Protein AF-X1NNM5-F1 (afdb_monomer_lite)

Organism: NCBI:txid412755

pLDDT: mean 71.93, std 13.9, range [37.25, 92.81]

Secondary structure (DSSP, 8-state):
-EEEEESSTT--EEEEE----SSS----S-EEEEEETTEEEEE-------TT-----------PPPHHHHHHHHHHHHHHHS-SEEEEEEEEEEEEEEETTEEEEEEEEEEEEEE--SSTTPPPEEEEEEEEEEEETTT--EEEEE-

InterPro domains:
  IPR014774 KaiC-like domain [PF06745] (1-44)
  IPR027417 P-loop containing nucleoside triphosphate hydrolase [G3DSA:3.40.50.300] (1-48)

Foldseek 3Di:
DDWDWDDDDPPIWIKDADPDDPPDDDDRDIWTWDQDPVGIDTDDPDDPPDPDDDDDDDPPPQQFDDLVLLVVLLVVVVVVVDDADWPDKDWPDWDWDDPDPWIKIKIKTKIFGFDDPDDDDDDTDTDIDIKIWIATRRPRDTPDIDD

Structure (mmCIF, N/CA/C/O backbone):
data_AF-X1NNM5-F1
#
_entry.id   AF-X1NNM5-F1
#
loop_
_atom_site.group_PDB
_atom_site.id
_atom_site.type_symbol
_atom_site.label_atom_id
_atom_site.label_alt_id
_atom_site.label_comp_id
_atom_site.label_asym_id
_atom_site.label_entity_id
_atom_site.label_seq_id
_atom_site.pdbx_PDB_ins_code
_atom_site.Cartn_x
_atom_site.Cartn_y
_atom_site.Cartn_z
_atom_site.occupancy
_atom_site.B_iso_or_equiv
_atom_site.auth_seq_id
_atom_site.auth_comp_id
_atom_site.auth_asym_id
_atom_site.auth_atom_id
_atom_site.pdbx_PDB_model_num
ATOM 1 N N . ILE A 1 1 ? -0.085 27.879 17.262 1.00 81.94 1 ILE A N 1
ATOM 2 C CA . ILE A 1 1 ? -0.366 26.574 16.623 1.00 81.94 1 ILE A CA 1
ATOM 3 C C . ILE A 1 1 ? 0.162 26.640 15.200 1.00 81.94 1 ILE A C 1
ATOM 5 O O . ILE A 1 1 ? 0.018 27.691 14.584 1.00 81.94 1 ILE A O 1
ATOM 9 N N . VAL A 1 2 ? 0.799 25.578 14.718 1.00 83.69 2 VAL A N 1
ATOM 10 C CA . VAL A 1 2 ? 1.277 25.424 13.339 1.00 83.69 2 VAL A CA 1
ATOM 11 C C . VAL A 1 2 ? 0.616 24.190 12.736 1.00 83.69 2 VAL A C 1
ATOM 13 O O . VAL A 1 2 ? 0.453 23.191 13.432 1.00 83.69 2 VAL A O 1
ATOM 16 N N . LEU A 1 3 ? 0.201 24.288 11.471 1.00 85.38 3 LEU A N 1
ATOM 17 C CA . LEU A 1 3 ? -0.413 23.197 10.718 1.00 85.38 3 LEU A CA 1
ATOM 18 C C . LEU A 1 3 ? 0.524 22.764 9.595 1.00 85.38 3 LEU A C 1
ATOM 20 O O . LEU A 1 3 ? 0.982 23.599 8.815 1.00 85.38 3 LEU A O 1
ATOM 24 N N . TYR A 1 4 ? 0.758 21.464 9.507 1.00 78.31 4 TYR A N 1
ATOM 25 C CA . TYR A 1 4 ? 1.551 20.827 8.471 1.00 78.31 4 TYR A CA 1
ATOM 26 C C . TYR A 1 4 ? 0.635 20.042 7.542 1.00 78.31 4 TYR A C 1
ATOM 28 O O . TYR A 1 4 ? -0.326 19.408 7.986 1.00 78.31 4 TYR A O 1
ATOM 36 N N . TYR A 1 5 ? 0.949 20.097 6.253 1.00 79.56 5 TYR A N 1
ATOM 37 C CA . TYR A 1 5 ? 0.259 19.353 5.213 1.00 79.56 5 TYR A CA 1
ATOM 38 C C . TYR A 1 5 ? 1.293 18.592 4.397 1.00 79.56 5 TYR A C 1
ATOM 40 O O . TYR A 1 5 ? 2.186 19.211 3.821 1.00 79.56 5 TYR A O 1
ATOM 48 N N . GLU A 1 6 ? 1.143 17.279 4.316 1.00 68.25 6 GLU A N 1
ATOM 49 C CA . GLU A 1 6 ? 2.029 16.406 3.550 1.00 68.25 6 GLU A CA 1
ATOM 50 C C . GLU A 1 6 ? 1.195 15.526 2.608 1.00 68.25 6 GLU A C 1
ATOM 52 O O . GLU A 1 6 ? 0.163 14.991 3.013 1.00 68.25 6 GLU A O 1
ATOM 57 N N . GLY A 1 7 ? 1.608 15.417 1.341 1.00 58.91 7 GLY A N 1
ATOM 58 C CA . GLY A 1 7 ? 0.925 14.634 0.302 1.00 58.91 7 GLY A CA 1
ATOM 59 C C . GLY A 1 7 ? 0.117 15.452 -0.718 1.00 58.91 7 GLY A C 1
ATOM 60 O O . GLY A 1 7 ? -0.199 16.627 -0.498 1.00 58.91 7 GLY A O 1
ATOM 61 N N . ASP A 1 8 ? -0.221 14.794 -1.832 1.00 44.84 8 ASP A N 1
ATOM 62 C CA . ASP A 1 8 ? -0.968 15.352 -2.964 1.00 44.84 8 ASP A CA 1
ATOM 63 C C . ASP A 1 8 ? -2.460 14.974 -2.914 1.00 44.84 8 ASP A C 1
ATOM 65 O O . ASP A 1 8 ? -2.838 13.859 -2.556 1.00 44.84 8 ASP A O 1
ATOM 69 N N . GLY A 1 9 ? -3.336 15.905 -3.302 1.00 56.38 9 GLY A N 1
ATOM 70 C CA . GLY A 1 9 ? -4.768 15.636 -3.485 1.00 56.38 9 GLY A CA 1
ATOM 71 C C . GLY A 1 9 ? -5.526 15.234 -2.207 1.00 56.38 9 GLY A C 1
ATOM 72 O O . GLY A 1 9 ? -5.503 15.950 -1.205 1.00 56.38 9 GLY A O 1
ATOM 73 N N . LEU A 1 10 ? -6.272 14.123 -2.278 1.00 51.78 10 LEU A N 1
ATOM 74 C CA . LEU A 1 10 ? -7.165 13.626 -1.216 1.00 51.78 10 LEU A CA 1
ATOM 75 C C . LEU A 1 10 ? -6.437 12.829 -0.120 1.00 51.78 10 LEU A C 1
ATOM 77 O O . LEU A 1 10 ? -6.986 12.661 0.965 1.00 51.78 10 LEU A O 1
ATOM 81 N N . THR A 1 11 ? -5.198 12.391 -0.356 1.00 53.84 11 THR A N 1
ATOM 82 C CA . THR A 1 11 ? -4.369 11.643 0.608 1.00 53.84 11 THR A CA 1
ATOM 83 C C . THR A 1 11 ? -3.475 12.577 1.424 1.00 53.84 11 THR A C 1
ATOM 85 O O . THR A 1 11 ? -2.307 12.283 1.677 1.00 53.84 11 THR A O 1
ATOM 88 N N . ARG A 1 12 ? -3.994 13.758 1.780 1.00 64.06 12 ARG A N 1
ATOM 89 C CA . ARG A 1 12 ? -3.218 14.797 2.460 1.00 64.06 12 ARG A CA 1
ATOM 90 C C . ARG A 1 12 ? -3.206 14.544 3.962 1.00 64.06 12 ARG A C 1
ATOM 92 O O . ARG A 1 12 ? -4.200 14.804 4.641 1.00 64.06 12 ARG A O 1
ATOM 99 N N . THR A 1 13 ? -2.070 14.085 4.470 1.00 72.50 13 THR A N 1
ATOM 100 C CA . THR A 1 13 ? -1.817 13.940 5.902 1.00 72.50 13 THR A CA 1
ATOM 101 C C . THR A 1 13 ? -1.720 15.325 6.527 1.00 72.50 13 THR A C 1
ATOM 103 O O . THR A 1 13 ? -1.002 16.200 6.032 1.00 72.50 13 THR A O 1
ATOM 106 N N . ARG A 1 14 ? -2.468 15.543 7.611 1.00 81.19 14 ARG A N 1
ATOM 107 C CA . ARG A 1 14 ? -2.491 16.815 8.338 1.00 81.19 14 ARG A CA 1
ATOM 108 C C . ARG A 1 14 ? -1.949 16.608 9.736 1.00 81.19 14 ARG A C 1
ATOM 110 O O . ARG A 1 14 ? -2.315 15.653 10.422 1.00 81.19 14 ARG A O 1
ATOM 117 N N . ALA A 1 15 ? -1.093 17.522 10.160 1.00 83.56 15 ALA A N 1
ATOM 118 C CA . ALA A 1 15 ? -0.539 17.499 11.499 1.00 83.56 15 ALA A CA 1
ATOM 119 C C . ALA A 1 15 ? -0.570 18.889 12.127 1.00 83.56 15 ALA A C 1
ATOM 121 O O . ALA A 1 15 ? -0.551 19.907 11.437 1.00 83.56 15 ALA A O 1
ATOM 122 N N . LEU A 1 16 ? -0.659 18.929 13.449 1.00 85.94 16 LEU A N 1
ATOM 123 C CA . LEU A 1 16 ? -0.791 20.130 14.252 1.00 85.94 16 LEU A CA 1
ATOM 124 C C . LEU A 1 16 ? 0.267 20.125 15.348 1.00 85.94 16 LEU A C 1
ATOM 126 O O . LEU A 1 16 ? 0.419 19.149 16.074 1.00 85.94 16 LEU A O 1
ATOM 130 N N . GLU A 1 17 ? 0.956 21.246 15.508 1.00 84.88 17 GLU A N 1
ATOM 131 C CA . GLU A 1 17 ? 1.927 21.466 16.577 1.00 84.88 17 GLU A CA 1
ATOM 132 C C . GLU A 1 17 ? 1.554 22.726 17.362 1.00 84.88 17 GLU A C 1
ATOM 134 O O . GLU A 1 17 ? 1.310 23.808 16.805 1.00 84.88 17 GLU A O 1
ATOM 139 N N . VAL A 1 18 ? 1.521 22.621 18.687 1.00 87.62 18 VAL A N 1
ATOM 140 C CA . VAL A 1 18 ? 1.356 23.787 19.552 1.00 87.62 18 VAL A CA 1
ATOM 141 C C . VAL A 1 18 ? 2.744 24.346 19.851 1.00 87.62 18 VAL A C 1
ATOM 143 O O . VAL A 1 18 ? 3.453 23.818 20.680 1.00 87.62 18 VAL A O 1
ATOM 146 N N . ARG A 1 19 ? 3.148 25.435 19.185 1.00 86.31 19 ARG A N 1
ATOM 147 C CA . ARG A 1 19 ? 4.475 26.048 19.430 1.00 86.31 19 ARG A CA 1
ATOM 148 C C . ARG A 1 19 ? 4.588 26.885 20.700 1.00 86.31 19 ARG A C 1
ATOM 150 O O . ARG A 1 19 ? 5.683 27.217 21.139 1.00 86.31 19 ARG A O 1
ATOM 157 N N . LYS A 1 20 ? 3.456 27.390 21.182 1.00 87.94 20 LYS A N 1
ATOM 158 C CA . LYS A 1 20 ? 3.403 28.289 22.332 1.00 87.94 20 LYS A CA 1
ATOM 159 C C . LYS A 1 20 ? 1.991 28.338 22.882 1.00 87.94 20 LYS A C 1
ATOM 161 O O . LYS A 1 20 ? 1.046 28.579 22.127 1.00 87.94 20 LYS A O 1
ATOM 166 N N . MET A 1 21 ? 1.884 28.228 24.198 1.00 91.56 21 MET A N 1
ATOM 167 C CA . MET A 1 21 ? 0.695 28.552 24.977 1.00 91.56 21 MET A CA 1
ATOM 168 C C . MET A 1 21 ? 1.124 29.462 26.138 1.00 91.56 21 MET A C 1
ATOM 170 O O . MET A 1 21 ? 2.236 29.332 26.645 1.00 91.56 21 MET A O 1
AT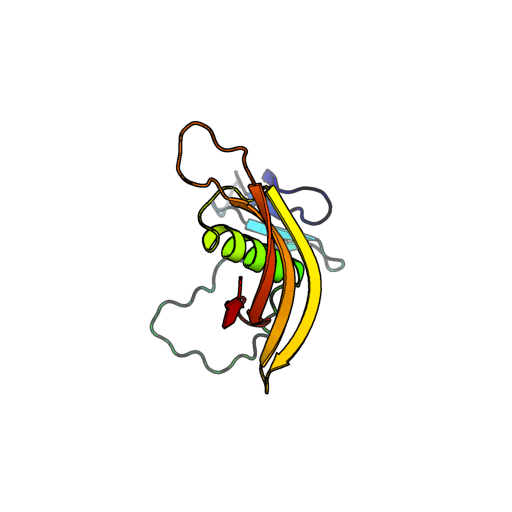OM 174 N N . ARG A 1 22 ? 0.314 30.464 26.502 1.00 92.81 22 ARG A N 1
ATOM 175 C CA . ARG A 1 22 ? 0.599 31.345 27.651 1.00 92.81 22 ARG A CA 1
ATOM 176 C C . ARG A 1 22 ? -0.241 30.882 28.837 1.00 92.81 22 ARG A C 1
ATOM 178 O O . ARG A 1 22 ? -1.433 30.664 28.661 1.00 92.81 22 ARG A O 1
ATOM 185 N N . GLY A 1 23 ? 0.360 30.797 30.024 1.00 91.69 23 GLY A N 1
ATOM 186 C CA . GLY A 1 23 ? -0.362 30.525 31.274 1.00 91.69 23 GLY A CA 1
ATOM 187 C C . GLY A 1 23 ? -0.703 29.055 31.534 1.00 91.69 23 GLY A C 1
ATOM 188 O O . GLY A 1 23 ? -1.405 28.770 32.496 1.00 91.69 23 GLY A O 1
ATOM 189 N N . THR A 1 24 ? -0.220 28.131 30.705 1.00 89.06 24 THR A N 1
ATOM 190 C CA . THR A 1 24 ? -0.326 26.687 30.928 1.00 89.06 24 THR A CA 1
ATOM 191 C C . THR A 1 24 ? 0.712 25.955 30.079 1.00 89.06 24 THR A C 1
ATOM 193 O O . THR A 1 24 ? 1.199 26.501 29.078 1.00 89.06 24 THR A O 1
ATOM 196 N N . ASP A 1 25 ? 1.047 24.739 30.490 1.00 81.81 25 ASP A N 1
ATOM 197 C CA . ASP A 1 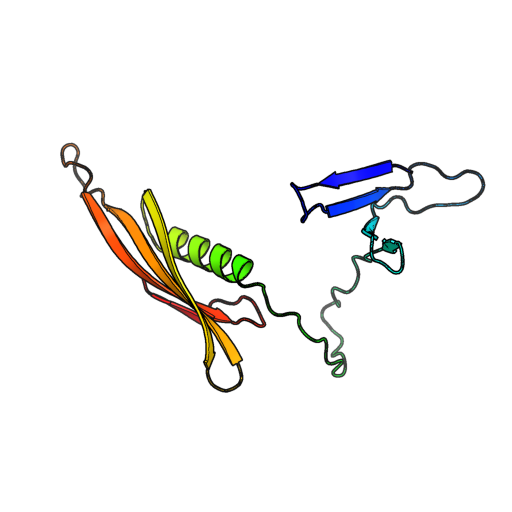25 ? 1.929 23.855 29.743 1.00 81.81 25 ASP A CA 1
ATOM 198 C C . ASP A 1 25 ? 1.208 23.288 28.518 1.00 81.81 25 ASP A C 1
ATOM 200 O O . ASP A 1 25 ? -0.020 23.202 28.460 1.00 81.81 25 ASP A O 1
ATOM 204 N N . HIS A 1 26 ? 1.979 22.922 27.501 1.00 83.56 26 HIS A N 1
ATOM 205 C CA . HIS A 1 26 ? 1.447 22.342 26.276 1.00 83.56 26 HIS A CA 1
ATOM 206 C C . HIS A 1 26 ? 2.347 21.217 25.780 1.00 83.56 26 HIS A C 1
ATOM 208 O O . HIS A 1 26 ? 3.527 21.160 26.116 1.00 83.56 26 HIS A O 1
ATOM 214 N N . SER A 1 27 ? 1.770 20.330 24.974 1.00 76.19 27 SER A N 1
ATOM 215 C CA . SER A 1 27 ? 2.505 19.274 24.285 1.00 76.19 27 SER A CA 1
ATOM 216 C C . SER A 1 27 ? 3.487 19.866 23.276 1.00 76.19 27 SER A C 1
ATOM 218 O O . SER A 1 27 ? 3.085 20.667 22.430 1.00 76.19 27 SER A O 1
ATOM 220 N N . ASP A 1 28 ? 4.734 19.416 23.331 1.00 74.75 28 ASP A N 1
ATOM 221 C CA . ASP A 1 28 ? 5.819 19.748 22.401 1.00 74.75 28 ASP A CA 1
ATOM 222 C C . ASP A 1 28 ? 5.880 18.809 21.182 1.00 74.75 28 ASP A C 1
ATOM 224 O O . ASP A 1 28 ? 6.713 18.983 20.294 1.00 74.75 28 ASP A O 1
ATOM 228 N N . TYR A 1 29 ? 4.979 17.827 21.111 1.00 72.88 29 TYR A N 1
ATOM 229 C CA . TYR A 1 29 ? 4.890 16.876 20.011 1.00 72.88 29 TYR A CA 1
ATOM 230 C C . TYR A 1 29 ? 3.865 17.285 18.946 1.00 72.88 29 TYR A C 1
ATOM 232 O O . TYR A 1 29 ? 2.872 17.977 19.193 1.00 72.88 29 TYR A O 1
ATOM 240 N N . MET A 1 30 ? 4.099 16.794 17.730 1.00 75.44 30 MET A N 1
ATOM 241 C CA . MET A 1 30 ? 3.210 16.978 16.590 1.00 75.44 30 MET A CA 1
ATOM 242 C C . MET A 1 30 ? 2.063 15.957 16.643 1.00 75.44 30 MET A C 1
ATOM 244 O O . MET A 1 30 ? 2.290 14.756 16.764 1.00 75.44 30 MET A O 1
ATOM 248 N N . SER A 1 31 ? 0.823 16.435 16.564 1.00 79.94 31 SER A N 1
ATOM 249 C CA . SER A 1 31 ? -0.395 15.619 16.592 1.00 79.94 31 SER A CA 1
ATOM 250 C C . SER A 1 31 ? -1.009 15.527 15.201 1.00 79.94 31 SER A C 1
ATOM 252 O O . SER A 1 31 ? -1.382 16.546 14.623 1.00 79.94 31 SER A O 1
ATOM 254 N N . PHE A 1 32 ? -1.159 14.321 14.663 1.00 82.38 32 PHE A N 1
ATOM 255 C CA . PHE A 1 32 ? -1.885 14.112 13.409 1.00 82.38 32 PHE A CA 1
ATOM 256 C C . PHE A 1 32 ? -3.392 14.246 13.634 1.00 82.38 32 PHE A C 1
ATOM 258 O O . PHE A 1 32 ? -3.888 13.924 14.718 1.00 82.38 32 PHE A O 1
ATOM 265 N N . PHE A 1 33 ? -4.129 14.743 12.643 1.00 83.31 33 PHE A N 1
ATOM 266 C CA . PHE A 1 33 ? -5.579 14.887 12.751 1.00 83.31 33 PHE A CA 1
ATOM 267 C C . PHE A 1 33 ? -6.292 14.757 11.407 1.00 83.31 33 PHE A C 1
ATOM 269 O O . PHE A 1 33 ? -5.751 15.123 10.366 1.00 83.31 33 PHE A O 1
ATOM 276 N N . ASP A 1 34 ? -7.551 14.331 11.470 1.00 81.31 34 ASP A N 1
ATOM 277 C CA . ASP A 1 34 ? -8.464 14.277 10.334 1.00 81.31 34 ASP A CA 1
ATOM 278 C C . ASP A 1 34 ? -9.666 15.195 10.540 1.00 81.31 34 ASP A C 1
ATOM 280 O O . ASP A 1 34 ? -10.100 15.455 11.665 1.00 81.31 34 ASP A O 1
ATOM 284 N N . ILE A 1 35 ? -10.200 15.694 9.425 1.00 83.50 35 ILE A N 1
ATOM 285 C CA . ILE A 1 35 ? -11.437 16.472 9.384 1.00 83.50 35 ILE A CA 1
ATOM 286 C C . ILE A 1 35 ? -12.507 15.557 8.800 1.00 83.50 35 ILE A C 1
ATOM 288 O O . ILE A 1 35 ? -12.415 15.149 7.645 1.00 83.50 35 ILE A O 1
ATOM 292 N N . THR A 1 36 ? -13.495 15.232 9.620 1.00 82.06 36 THR A N 1
ATOM 293 C CA . THR A 1 36 ? -14.657 14.410 9.265 1.00 82.06 36 THR A CA 1
ATOM 294 C C . THR A 1 36 ? -15.918 15.271 9.283 1.00 82.06 36 THR A C 1
ATOM 296 O O . THR A 1 36 ? -15.884 16.393 9.792 1.00 82.06 36 THR A O 1
ATOM 299 N N . ASP A 1 37 ? -17.044 14.743 8.804 1.00 81.88 37 ASP A N 1
ATOM 300 C CA . ASP A 1 37 ? -18.345 15.430 8.890 1.00 81.88 37 ASP A CA 1
ATOM 301 C C . ASP A 1 37 ? -18.774 15.708 10.347 1.00 81.88 37 ASP A C 1
ATOM 303 O O . ASP A 1 37 ? -19.570 16.605 10.612 1.00 81.88 37 ASP A O 1
ATOM 307 N N . GLU A 1 38 ? -18.199 14.980 11.309 1.00 86.19 38 GLU A N 1
ATOM 308 C CA . GLU A 1 38 ? -18.411 15.166 12.749 1.00 86.19 38 GLU A CA 1
ATOM 309 C C . GLU A 1 38 ? -17.431 16.169 13.392 1.00 86.19 38 GLU A C 1
ATOM 311 O O . GLU A 1 38 ? -17.531 16.461 14.584 1.00 86.19 38 GLU A O 1
ATOM 316 N N . GLY A 1 39 ? -16.470 16.698 12.627 1.00 84.62 39 GLY A N 1
ATOM 317 C CA . GLY A 1 39 ? -15.451 17.640 13.093 1.00 84.62 39 GLY A CA 1
ATOM 318 C C . GLY A 1 39 ? -14.024 17.082 13.082 1.00 84.62 39 GLY A C 1
ATOM 319 O O . GLY A 1 39 ? -13.695 16.161 12.331 1.00 84.62 39 GLY A O 1
ATOM 320 N N . ILE A 1 40 ? -13.153 17.685 13.899 1.00 83.25 40 ILE A N 1
ATOM 321 C CA . ILE A 1 40 ? -11.707 17.408 13.942 1.00 83.25 40 ILE A CA 1
ATOM 322 C C . ILE A 1 40 ? -11.408 16.283 14.939 1.00 83.25 40 ILE A C 1
ATOM 324 O O . ILE A 1 40 ? -11.729 16.404 16.122 1.00 83.25 40 ILE A O 1
ATOM 328 N N . ARG A 1 41 ? -10.734 15.220 14.487 1.00 80.62 41 ARG A N 1
ATOM 329 C CA . ARG A 1 41 ? -10.294 14.095 15.330 1.00 80.62 41 ARG A CA 1
ATOM 330 C C . ARG A 1 41 ? -8.771 13.985 15.322 1.00 80.62 41 ARG A C 1
ATOM 332 O O . ARG A 1 41 ? -8.177 13.858 14.258 1.00 80.62 41 ARG A O 1
ATOM 339 N N . THR A 1 42 ? -8.135 14.019 16.494 1.00 75.75 42 THR A N 1
ATOM 340 C CA . THR A 1 42 ? -6.686 13.797 16.633 1.00 75.75 42 THR A CA 1
ATOM 341 C C . THR A 1 42 ? -6.363 12.305 16.705 1.00 75.75 42 THR A C 1
ATOM 343 O O . THR A 1 42 ? -7.011 11.545 17.427 1.00 75.75 42 THR A O 1
ATOM 346 N N . VAL A 1 43 ? -5.343 11.877 15.965 1.00 73.69 43 VAL A N 1
ATOM 347 C CA . VAL A 1 43 ? -4.857 10.495 15.925 1.00 73.69 43 VAL A CA 1
ATOM 348 C C . VAL A 1 43 ? -3.712 10.370 16.930 1.00 73.69 43 VAL A C 1
ATOM 350 O O . VAL A 1 43 ? -2.632 10.925 16.728 1.00 73.69 43 VAL A O 1
ATOM 353 N N . LYS A 1 44 ? -3.945 9.674 18.049 1.00 61.16 44 LYS A N 1
ATOM 354 C CA . LYS A 1 44 ? -2.884 9.363 19.021 1.00 61.16 44 LYS A CA 1
ATOM 355 C C . LYS A 1 44 ? -2.016 8.226 18.482 1.00 61.16 44 LYS A C 1
ATOM 357 O O . LYS A 1 44 ? -2.541 7.195 18.075 1.00 61.16 44 LYS A O 1
ATOM 362 N N . LEU A 1 45 ? -0.696 8.411 18.511 1.00 53.31 45 LEU A N 1
ATOM 363 C CA . LEU A 1 45 ? 0.281 7.449 17.982 1.00 53.31 45 LEU A CA 1
ATOM 364 C C . LEU A 1 45 ? 0.568 6.258 18.923 1.00 53.31 45 LEU A C 1
ATOM 366 O O . LEU A 1 45 ? 1.359 5.384 18.578 1.00 53.31 45 LEU A O 1
ATOM 370 N N . GLU A 1 46 ? -0.076 6.182 20.089 1.00 47.53 46 GLU A N 1
ATOM 371 C CA . GLU A 1 46 ? 0.137 5.106 21.061 1.00 47.53 46 GLU A CA 1
ATOM 372 C C . GLU A 1 46 ? -0.972 4.051 21.010 1.00 47.53 46 GLU A C 1
ATOM 374 O O . GLU A 1 46 ? -2.077 4.262 21.495 1.00 47.53 46 GLU A O 1
ATOM 379 N N . GLU A 1 47 ? -0.637 2.901 20.427 1.00 40.03 47 GLU A N 1
ATOM 380 C CA . GLU A 1 47 ? -0.797 1.579 21.048 1.00 40.03 47 GLU A CA 1
ATOM 381 C C . GLU A 1 47 ? 0.068 0.578 20.252 1.00 40.03 47 GLU A C 1
ATOM 383 O O . GLU A 1 47 ? -0.419 -0.311 19.549 1.00 40.03 47 GLU A O 1
ATOM 388 N N . VAL A 1 48 ? 1.394 0.740 20.334 1.00 43.38 48 VAL A N 1
ATOM 389 C CA . VAL A 1 48 ? 2.312 -0.398 20.185 1.00 43.38 48 VAL A CA 1
ATOM 390 C C . VAL A 1 48 ? 2.396 -1.029 21.576 1.00 43.38 48 VAL A C 1
ATOM 392 O O . VAL A 1 48 ? 3.040 -0.449 22.449 1.00 43.38 48 VAL A O 1
ATOM 395 N N . PRO A 1 49 ? 1.724 -2.162 21.851 1.00 37.25 49 PRO A N 1
ATOM 396 C CA . PRO A 1 49 ? 1.863 -2.804 23.147 1.00 37.25 49 PRO A CA 1
ATOM 397 C C . PRO A 1 49 ? 3.296 -3.327 23.300 1.00 37.25 49 PRO A C 1
ATOM 399 O O . PRO A 1 49 ? 3.812 -4.038 22.433 1.00 37.25 49 PRO A O 1
ATOM 402 N N . ALA A 1 50 ? 3.929 -2.968 24.418 1.00 43.41 50 ALA A N 1
ATOM 403 C CA . ALA A 1 50 ? 5.188 -3.544 24.873 1.00 43.41 50 ALA A CA 1
ATOM 404 C C . ALA A 1 50 ? 5.094 -5.088 24.929 1.00 43.41 50 ALA A C 1
ATOM 406 O O . ALA A 1 50 ? 4.018 -5.636 25.197 1.00 43.41 50 ALA A O 1
ATOM 407 N N . PRO A 1 51 ? 6.193 -5.823 24.678 1.00 43.16 51 PRO A N 1
ATOM 408 C CA . PRO A 1 51 ? 6.149 -7.274 24.564 1.00 43.16 51 PRO A CA 1
ATOM 409 C C . PRO A 1 51 ? 6.006 -7.899 25.957 1.00 43.16 51 PRO A C 1
ATOM 411 O O . PRO A 1 51 ? 6.993 -8.077 26.664 1.00 43.16 51 PRO A O 1
ATOM 414 N N . GLY A 1 52 ? 4.783 -8.241 26.372 1.00 49.66 52 GLY A N 1
ATOM 415 C CA . GLY A 1 52 ? 4.596 -8.968 27.633 1.00 49.66 52 GLY A CA 1
ATOM 416 C C . GLY A 1 52 ? 3.163 -9.283 28.050 1.00 49.66 52 GLY A C 1
ATOM 417 O O . GLY A 1 52 ? 2.927 -10.351 28.609 1.00 49.66 52 GLY A O 1
ATOM 418 N N . GLU A 1 53 ? 2.184 -8.433 27.746 1.00 39.84 53 GLU A N 1
ATOM 419 C CA . GLU A 1 53 ? 0.801 -8.690 28.160 1.00 39.84 53 GLU A CA 1
ATOM 420 C C . GLU A 1 53 ? -0.035 -9.241 27.009 1.00 39.84 53 GLU A C 1
ATOM 422 O O . GLU A 1 53 ? -0.150 -8.633 25.948 1.00 39.84 53 GLU A O 1
ATOM 427 N N . ARG A 1 54 ? -0.631 -10.422 27.217 1.00 54.16 54 ARG A N 1
ATOM 428 C CA . ARG A 1 54 ? -1.624 -11.001 26.304 1.00 54.16 54 ARG A CA 1
ATOM 429 C C . ARG A 1 54 ? -2.908 -10.168 26.406 1.00 54.16 54 ARG A C 1
ATOM 431 O O . ARG A 1 54 ? -3.595 -10.296 27.424 1.00 54.16 54 ARG A O 1
ATOM 438 N N . PRO A 1 55 ? -3.313 -9.384 25.391 1.00 41.97 55 PRO A N 1
ATOM 439 C CA . PRO A 1 55 ? -4.580 -8.685 25.458 1.00 41.97 55 PRO A CA 1
ATOM 440 C C . PRO A 1 55 ? -5.688 -9.665 25.080 1.00 41.97 55 PRO A C 1
ATOM 442 O O . PRO A 1 55 ? -5.611 -10.393 24.084 1.00 41.97 55 PRO A O 1
ATOM 445 N N . LYS A 1 56 ? -6.735 -9.682 25.904 1.00 43.69 56 LYS A N 1
ATOM 446 C CA . LYS A 1 56 ? -8.011 -10.336 25.610 1.00 43.69 56 LYS A CA 1
ATOM 447 C C . LYS A 1 56 ? -8.534 -9.820 24.263 1.00 43.69 56 LYS A C 1
ATOM 449 O O . LYS A 1 56 ? -8.402 -8.636 23.973 1.00 43.69 56 LYS A O 1
ATOM 454 N N . LYS A 1 57 ? -9.109 -10.725 23.457 1.00 41.34 57 LYS A N 1
ATOM 455 C CA . LYS A 1 57 ? -9.727 -10.461 22.144 1.00 41.34 57 LYS A CA 1
ATOM 456 C C . LYS A 1 57 ? -10.605 -9.203 22.187 1.00 41.34 57 LYS A C 1
ATOM 458 O O . LYS A 1 57 ? -11.774 -9.277 22.547 1.00 41.34 57 LYS A O 1
ATOM 463 N N . VAL A 1 58 ? -10.057 -8.073 21.762 1.00 44.91 58 VAL A N 1
ATOM 464 C CA . VAL A 1 58 ? -10.839 -7.015 21.133 1.00 44.91 58 VAL A CA 1
ATOM 465 C C . VAL A 1 58 ? -10.784 -7.356 19.654 1.00 44.91 58 VAL A C 1
ATOM 467 O O . VAL A 1 58 ? 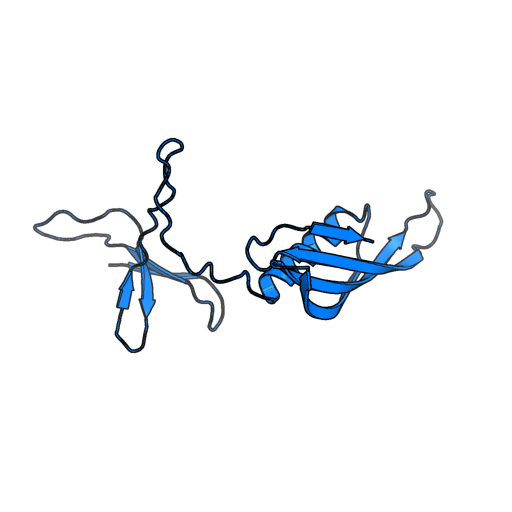-9.698 -7.395 19.069 1.00 44.91 58 VAL A O 1
ATOM 470 N N . GLU A 1 59 ? -11.927 -7.694 19.060 1.00 44.97 59 GLU A N 1
ATOM 471 C CA . GLU A 1 59 ? -12.070 -7.801 17.609 1.00 44.97 59 GLU A CA 1
ATOM 472 C C . GLU A 1 59 ? -11.849 -6.409 17.004 1.00 44.97 59 GLU A C 1
ATOM 474 O O . GLU A 1 59 ? -12.779 -5.702 16.628 1.00 44.97 59 GLU A O 1
ATOM 479 N N . LYS A 1 60 ? -10.579 -5.992 16.916 1.00 40.06 60 LYS A N 1
ATOM 480 C CA . LYS A 1 60 ? -10.144 -4.974 15.969 1.00 40.06 60 LYS A CA 1
ATOM 481 C C . LYS A 1 60 ? -10.570 -5.534 14.617 1.00 40.06 60 LYS A C 1
ATOM 483 O O . LYS A 1 60 ? -9.975 -6.508 14.148 1.00 40.06 60 LYS A O 1
ATOM 488 N N . LYS A 1 61 ? -11.614 -4.955 14.013 1.00 39.06 61 LYS A N 1
ATOM 489 C CA . LYS A 1 61 ? -11.800 -4.988 12.561 1.00 39.06 61 LYS A CA 1
ATOM 490 C C . LYS A 1 61 ? -10.472 -4.501 11.994 1.00 39.06 61 LYS A C 1
ATOM 492 O O . LYS A 1 61 ? -10.209 -3.307 11.968 1.00 39.06 61 LYS A O 1
ATOM 497 N N . ARG A 1 62 ? -9.576 -5.439 11.685 1.00 47.53 62 ARG A N 1
ATOM 498 C CA . ARG A 1 62 ? -8.364 -5.162 10.932 1.00 47.53 62 ARG A CA 1
ATOM 499 C C . ARG A 1 62 ? -8.896 -4.731 9.584 1.00 47.53 62 ARG A C 1
ATOM 501 O O . ARG A 1 62 ? -9.348 -5.583 8.819 1.00 47.53 62 ARG A O 1
ATOM 508 N N . GLU A 1 63 ? -8.980 -3.424 9.379 1.00 53.84 63 GLU A N 1
ATOM 509 C CA . GLU A 1 63 ? -9.116 -2.865 8.047 1.00 53.84 63 GLU A CA 1
ATOM 510 C C . GLU A 1 63 ? -8.020 -3.543 7.237 1.00 53.84 63 GLU A C 1
ATOM 512 O O . GLU A 1 63 ? -6.837 -3.481 7.582 1.00 53.84 63 GLU A O 1
ATOM 517 N N . GLY A 1 64 ? -8.453 -4.393 6.306 1.00 62.22 64 GLY A N 1
ATOM 518 C CA . GLY A 1 64 ? -7.528 -5.107 5.450 1.00 62.22 64 GLY A CA 1
ATOM 519 C C . GLY A 1 64 ? -6.671 -4.090 4.714 1.00 62.22 64 GLY A C 1
ATOM 520 O O . GLY A 1 64 ? -7.080 -2.945 4.520 1.00 62.22 64 GLY A O 1
ATOM 521 N N . ILE A 1 65 ? -5.485 -4.510 4.304 1.00 72.50 65 ILE A N 1
ATOM 522 C CA . ILE A 1 65 ? -4.668 -3.683 3.424 1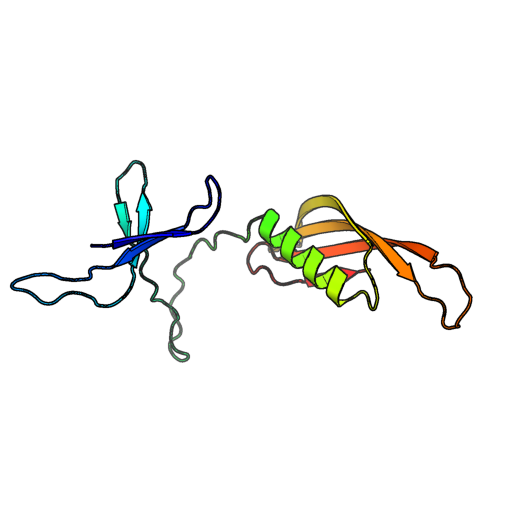.00 72.50 65 ILE A CA 1
ATOM 523 C C . ILE A 1 65 ? -5.466 -3.346 2.158 1.00 72.50 65 ILE A C 1
ATOM 525 O O . ILE A 1 65 ? -6.232 -4.177 1.653 1.00 72.50 65 ILE A O 1
ATOM 529 N N . SER A 1 66 ? -5.322 -2.115 1.668 1.00 78.06 66 SER A N 1
ATOM 530 C CA . SER A 1 66 ? -5.992 -1.706 0.435 1.00 78.06 66 SER A CA 1
ATOM 531 C C . SER A 1 66 ? -5.415 -2.469 -0.763 1.00 78.06 66 SER A C 1
ATOM 533 O O . SER A 1 66 ? -4.291 -2.977 -0.720 1.00 78.06 66 SER A O 1
ATOM 535 N N . LEU A 1 67 ? -6.187 -2.558 -1.849 1.00 75.75 67 LEU A N 1
ATOM 536 C CA . LEU A 1 67 ? -5.723 -3.183 -3.090 1.00 75.75 67 LEU A CA 1
ATOM 537 C C . LEU A 1 67 ? -4.447 -2.502 -3.605 1.00 75.75 67 LEU A C 1
ATOM 539 O O . LEU A 1 67 ? -3.486 -3.185 -3.936 1.00 75.75 67 LEU A O 1
ATOM 543 N N . GLU A 1 68 ? -4.408 -1.172 -3.563 1.00 79.06 68 GLU A N 1
ATOM 544 C CA . GLU A 1 68 ? -3.248 -0.368 -3.966 1.00 79.06 68 GLU A CA 1
ATOM 545 C C . GLU A 1 68 ? -2.001 -0.697 -3.131 1.00 79.06 68 GLU A C 1
ATOM 547 O O . GLU A 1 68 ? -0.897 -0.823 -3.658 1.00 79.06 68 GLU A O 1
ATOM 552 N N . GLN A 1 69 ? -2.163 -0.908 -1.819 1.00 78.31 69 GLN A N 1
ATOM 553 C CA . GLN A 1 69 ? -1.061 -1.340 -0.954 1.00 78.31 69 GLN A CA 1
ATOM 554 C C . GLN A 1 69 ? -0.580 -2.752 -1.303 1.00 78.31 69 GLN A C 1
ATOM 556 O O . GLN A 1 69 ? 0.623 -3.019 -1.269 1.00 78.31 69 GLN A O 1
ATOM 561 N N . ALA A 1 70 ? -1.500 -3.657 -1.650 1.00 78.12 70 ALA A N 1
ATOM 562 C CA . ALA A 1 70 ? -1.156 -4.999 -2.108 1.00 78.12 70 ALA A CA 1
ATOM 563 C C . ALA A 1 70 ? -0.380 -4.963 -3.435 1.00 78.12 70 ALA A C 1
ATOM 565 O O . ALA A 1 70 ? 0.574 -5.722 -3.607 1.00 78.12 70 ALA A O 1
ATOM 566 N N . GLU A 1 71 ? -0.771 -4.074 -4.350 1.00 79.69 71 GLU A N 1
ATOM 567 C CA . GLU A 1 71 ? -0.126 -3.863 -5.647 1.00 79.69 71 GLU A CA 1
ATOM 568 C C . GLU A 1 71 ? 1.285 -3.300 -5.479 1.00 79.69 71 GLU A C 1
ATOM 570 O O . GLU A 1 71 ? 2.233 -3.930 -5.947 1.00 79.69 71 GLU A O 1
ATOM 575 N N . MET A 1 72 ? 1.464 -2.231 -4.696 1.00 80.31 72 MET A N 1
ATOM 576 C CA . MET A 1 72 ? 2.799 -1.695 -4.397 1.00 80.31 72 MET A CA 1
ATOM 577 C C . MET A 1 72 ? 3.725 -2.744 -3.763 1.00 80.31 72 MET A C 1
ATOM 579 O O . MET A 1 72 ? 4.900 -2.849 -4.123 1.00 80.31 72 MET A O 1
ATOM 583 N N . ALA A 1 73 ? 3.209 -3.554 -2.831 1.00 78.88 73 ALA A N 1
ATOM 584 C CA . ALA A 1 73 ? 3.986 -4.632 -2.225 1.00 78.88 73 ALA A CA 1
ATOM 585 C C . ALA A 1 73 ? 4.375 -5.702 -3.260 1.00 78.88 73 ALA A C 1
ATOM 587 O O . ALA A 1 73 ? 5.518 -6.166 -3.272 1.00 78.88 73 ALA A O 1
ATOM 588 N N . ALA A 1 74 ? 3.453 -6.080 -4.150 1.00 78.94 74 ALA A N 1
ATOM 589 C CA . ALA A 1 74 ? 3.719 -7.048 -5.208 1.00 78.94 74 ALA A CA 1
ATOM 590 C C . ALA A 1 74 ? 4.797 -6.549 -6.182 1.00 78.94 74 ALA A C 1
ATOM 592 O O . ALA A 1 74 ? 5.748 -7.284 -6.454 1.00 78.94 74 ALA A O 1
ATOM 593 N N . GLU A 1 75 ? 4.709 -5.299 -6.638 1.00 82.25 75 GLU A N 1
ATOM 594 C CA . GLU A 1 75 ? 5.708 -4.685 -7.520 1.00 82.25 75 GLU A CA 1
ATOM 595 C C . GLU A 1 75 ? 7.098 -4.662 -6.888 1.00 82.25 75 GLU A C 1
ATOM 597 O O . GLU A 1 75 ? 8.093 -5.032 -7.526 1.00 82.25 75 GLU A O 1
ATOM 602 N N . HIS A 1 76 ? 7.169 -4.273 -5.612 1.00 81.94 76 HIS A N 1
ATOM 603 C CA . HIS A 1 76 ? 8.425 -4.220 -4.880 1.00 81.94 76 HIS A CA 1
ATOM 604 C C . HIS A 1 76 ? 9.080 -5.602 -4.804 1.00 81.94 76 HIS A C 1
ATOM 606 O O . HIS A 1 76 ? 10.272 -5.740 -5.086 1.00 81.94 76 HIS A O 1
ATOM 612 N N . ILE A 1 77 ? 8.303 -6.646 -4.493 1.00 84.25 77 ILE A N 1
ATOM 613 C CA . ILE A 1 77 ? 8.835 -8.010 -4.417 1.00 84.25 77 ILE A CA 1
ATOM 614 C C . ILE A 1 77 ? 9.243 -8.544 -5.783 1.00 84.25 77 ILE A C 1
ATOM 616 O O . ILE A 1 77 ? 10.298 -9.166 -5.877 1.00 84.25 77 ILE A O 1
ATOM 620 N N . VAL A 1 78 ? 8.462 -8.309 -6.838 1.00 80.12 78 VAL A N 1
ATOM 621 C CA . VAL A 1 78 ? 8.821 -8.761 -8.192 1.00 80.12 78 VAL A CA 1
ATOM 622 C C . VAL A 1 78 ? 10.121 -8.096 -8.635 1.00 80.12 78 VAL A C 1
ATOM 624 O O . VAL A 1 78 ? 11.016 -8.770 -9.144 1.00 80.12 78 VAL A O 1
ATOM 627 N N . THR A 1 79 ? 10.277 -6.802 -8.355 1.00 80.25 79 THR A N 1
ATOM 628 C CA . THR A 1 79 ? 11.501 -6.054 -8.665 1.00 80.25 79 THR A CA 1
ATOM 629 C C . THR A 1 79 ? 12.697 -6.564 -7.861 1.00 80.25 79 THR A C 1
ATOM 631 O O . THR A 1 79 ? 13.778 -6.722 -8.418 1.00 80.25 79 THR A O 1
ATOM 634 N N . GLN A 1 80 ? 12.520 -6.880 -6.573 1.00 80.25 80 GLN A N 1
ATOM 635 C CA . GLN A 1 80 ? 13.588 -7.467 -5.754 1.00 80.25 80 GLN A CA 1
ATOM 636 C C . GLN A 1 80 ? 13.953 -8.896 -6.175 1.00 80.25 80 GLN A C 1
ATOM 638 O O . GLN A 1 80 ? 15.117 -9.290 -6.086 1.00 80.25 80 GLN A O 1
ATOM 643 N N . HIS A 1 81 ? 12.974 -9.684 -6.622 1.00 77.00 81 HIS A N 1
ATOM 644 C CA . HIS A 1 81 ? 13.198 -11.057 -7.066 1.00 77.00 81 HIS A CA 1
ATOM 645 C C . HIS A 1 81 ? 13.906 -11.103 -8.427 1.00 77.00 81 HIS A C 1
ATOM 647 O O . HIS A 1 81 ? 14.726 -11.989 -8.684 1.00 77.00 81 HIS A O 1
ATOM 653 N N . MET A 1 82 ? 13.643 -10.117 -9.288 1.00 70.88 82 MET A N 1
ATOM 654 C CA . MET A 1 82 ? 14.308 -9.962 -10.575 1.00 70.88 82 MET A CA 1
ATOM 655 C C . MET A 1 82 ? 15.699 -9.346 -10.416 1.00 70.88 82 MET A C 1
ATOM 657 O O . MET A 1 82 ? 15.875 -8.137 -10.294 1.00 70.88 82 MET A O 1
ATOM 661 N N . ARG A 1 83 ? 16.740 -10.176 -10.516 1.00 66.44 83 ARG A N 1
ATOM 662 C CA . ARG A 1 83 ? 18.115 -9.678 -10.661 1.00 66.44 83 ARG A CA 1
ATOM 663 C C . ARG A 1 83 ? 18.275 -9.029 -12.039 1.00 66.44 83 ARG A C 1
ATOM 665 O O . ARG A 1 83 ? 18.328 -9.729 -13.049 1.00 66.44 83 ARG A O 1
ATOM 672 N N . GLY A 1 84 ? 18.351 -7.702 -12.103 1.00 67.56 84 GLY A N 1
ATOM 673 C CA . GLY A 1 84 ? 18.618 -6.973 -13.347 1.00 67.56 84 GLY A CA 1
ATOM 674 C C . GLY A 1 84 ? 17.846 -5.665 -13.469 1.00 67.56 84 GLY A C 1
ATOM 675 O O . GLY A 1 84 ? 17.319 -5.142 -12.493 1.00 67.56 84 GLY A O 1
ATOM 676 N N . ARG A 1 85 ? 17.807 -5.119 -14.688 1.00 70.06 85 ARG A N 1
ATOM 677 C CA . ARG A 1 85 ? 17.078 -3.885 -14.990 1.00 70.06 85 ARG A CA 1
ATOM 678 C C . ARG A 1 85 ? 15.665 -4.248 -15.441 1.00 70.06 85 ARG A C 1
ATOM 680 O O . ARG A 1 85 ? 15.495 -4.846 -16.501 1.00 70.06 85 ARG A O 1
ATOM 687 N N . VAL A 1 86 ? 14.671 -3.900 -14.631 1.00 75.94 86 VAL A N 1
ATOM 688 C CA . VAL A 1 86 ? 13.253 -3.980 -15.004 1.00 75.94 86 VAL A CA 1
ATOM 689 C C . VAL A 1 86 ? 12.910 -2.732 -15.814 1.00 75.94 86 VAL A C 1
ATOM 691 O O . VAL A 1 86 ? 13.252 -1.621 -15.409 1.00 75.94 86 VAL A O 1
ATOM 694 N N . ARG A 1 87 ? 12.313 -2.915 -16.994 1.00 69.12 87 ARG A N 1
ATOM 695 C CA . ARG A 1 87 ? 11.971 -1.818 -17.912 1.00 69.12 87 ARG A CA 1
ATOM 696 C C . ARG A 1 87 ? 10.553 -1.301 -17.685 1.00 69.12 87 ARG A C 1
ATOM 698 O O . ARG A 1 87 ? 10.324 -0.100 -17.766 1.00 69.12 87 ARG A O 1
ATOM 705 N N . GLY A 1 88 ? 9.650 -2.218 -17.361 1.00 72.31 88 GLY A N 1
ATOM 706 C CA . GLY A 1 88 ? 8.255 -1.948 -17.061 1.00 72.31 88 GLY A CA 1
ATOM 707 C C . GLY A 1 88 ? 7.615 -3.159 -16.397 1.00 72.31 88 GLY A C 1
ATOM 708 O O . GLY A 1 88 ? 8.041 -4.298 -16.607 1.00 72.31 88 GLY A O 1
ATOM 709 N N . LEU A 1 89 ? 6.612 -2.895 -15.571 1.00 76.31 89 LEU A N 1
ATOM 710 C CA . LEU A 1 89 ? 5.784 -3.897 -14.923 1.00 76.31 89 LEU A CA 1
ATOM 711 C C . LEU A 1 89 ? 4.330 -3.502 -15.178 1.00 76.31 89 LEU A C 1
ATOM 713 O O . LEU A 1 89 ? 3.970 -2.332 -15.068 1.00 76.31 89 LEU A O 1
ATOM 717 N N . THR A 1 90 ? 3.519 -4.460 -15.608 1.00 78.94 90 THR A N 1
ATOM 718 C CA . THR A 1 90 ? 2.114 -4.234 -15.947 1.00 78.94 90 THR A CA 1
ATOM 719 C C . THR A 1 90 ? 1.266 -5.210 -15.161 1.00 78.94 90 THR A C 1
ATOM 721 O O . THR A 1 90 ? 1.449 -6.421 -15.262 1.00 78.94 90 THR A O 1
ATOM 724 N N . ILE A 1 91 ? 0.346 -4.680 -14.361 1.00 80.19 91 ILE A N 1
ATOM 725 C CA . ILE A 1 91 ? -0.627 -5.474 -13.617 1.00 80.19 91 ILE A CA 1
ATOM 726 C C . ILE A 1 91 ? -1.805 -5.745 -14.553 1.00 80.19 91 ILE A C 1
ATOM 728 O O . ILE A 1 91 ? -2.461 -4.818 -15.018 1.00 80.19 91 ILE A O 1
ATOM 732 N N . GLU A 1 92 ? -2.059 -7.015 -14.856 1.00 75.00 92 GLU A N 1
ATOM 733 C CA . GLU A 1 92 ? -3.131 -7.422 -15.777 1.00 75.00 92 GLU A CA 1
ATOM 734 C C . GLU A 1 92 ? -4.404 -7.794 -15.022 1.00 75.00 92 GLU A C 1
ATOM 736 O O . GLU A 1 92 ? -5.518 -7.535 -15.471 1.00 75.00 92 GLU A O 1
ATOM 741 N N . THR A 1 93 ? -4.246 -8.416 -13.854 1.00 74.62 93 THR A N 1
ATOM 742 C CA . THR A 1 93 ? -5.373 -8.833 -13.025 1.00 74.62 93 THR A CA 1
ATOM 743 C C . THR A 1 93 ? -5.030 -8.649 -11.559 1.00 74.62 93 THR A C 1
ATOM 745 O O . THR A 1 93 ? -4.086 -9.272 -11.064 1.00 74.62 93 THR A O 1
ATOM 748 N N . SER A 1 94 ? -5.846 -7.886 -10.844 1.00 72.56 94 SER A N 1
ATOM 749 C CA . SER A 1 94 ? -5.812 -7.805 -9.391 1.00 72.56 94 SER A CA 1
ATOM 750 C C . SER A 1 94 ? -7.193 -8.167 -8.845 1.00 72.56 94 SER A C 1
ATOM 752 O O . SER A 1 94 ? -8.228 -7.667 -9.282 1.00 72.56 94 SER A O 1
ATOM 754 N N . GLY A 1 95 ? -7.241 -9.167 -7.964 1.00 71.19 95 GLY A N 1
ATOM 755 C CA . GLY A 1 95 ? -8.513 -9.690 -7.476 1.00 71.19 95 GLY A CA 1
ATOM 756 C C . GLY A 1 95 ? -8.387 -10.405 -6.144 1.00 71.19 95 GLY A C 1
ATOM 757 O O . GLY A 1 95 ? -7.434 -11.145 -5.897 1.00 71.19 95 GLY A O 1
ATOM 758 N N . MET A 1 96 ? -9.376 -10.206 -5.276 1.00 74.06 96 MET A N 1
ATOM 759 C CA . MET A 1 96 ? -9.429 -10.884 -3.986 1.00 74.06 96 MET A CA 1
ATOM 760 C C . MET A 1 96 ? -10.030 -12.284 -4.145 1.00 74.06 96 MET A C 1
ATOM 762 O O . MET A 1 96 ? -11.138 -12.452 -4.653 1.00 74.06 96 MET A O 1
ATOM 766 N N . LYS A 1 97 ? -9.315 -13.304 -3.676 1.00 77.69 97 LYS A N 1
ATOM 767 C CA . LYS A 1 97 ? -9.798 -14.682 -3.536 1.00 77.69 97 LYS A CA 1
ATOM 768 C C . LYS A 1 97 ? -9.808 -15.078 -2.066 1.00 77.69 97 LYS A C 1
ATOM 770 O O . LYS A 1 97 ? -8.996 -14.602 -1.285 1.00 77.69 97 LYS A O 1
ATOM 775 N N . LYS A 1 98 ? -10.718 -15.966 -1.673 1.00 73.12 98 LYS A N 1
ATOM 776 C CA . LYS A 1 98 ? -10.685 -16.592 -0.344 1.00 73.12 98 LYS A CA 1
ATOM 777 C C . LYS A 1 98 ? -9.912 -17.901 -0.453 1.00 73.12 98 LYS A C 1
ATOM 779 O O . LYS A 1 98 ? -10.310 -18.776 -1.218 1.00 73.12 98 LYS A O 1
ATOM 784 N N . LEU A 1 99 ? -8.801 -18.017 0.267 1.00 65.38 99 LEU A N 1
ATOM 785 C CA . LEU A 1 99 ? -8.051 -19.262 0.404 1.00 65.38 99 LEU A CA 1
ATOM 786 C C . LEU A 1 99 ? -8.399 -19.851 1.776 1.00 65.38 99 LEU A C 1
ATOM 788 O O . LEU A 1 99 ? -7.824 -19.468 2.794 1.00 65.38 99 LEU A O 1
ATOM 792 N N . GLY A 1 100 ? -9.424 -20.708 1.811 1.00 69.25 100 GLY A N 1
ATOM 793 C CA . GLY A 1 100 ? -10.058 -21.130 3.064 1.00 69.25 100 GLY A CA 1
ATOM 794 C C . GLY A 1 100 ? -10.712 -19.941 3.776 1.00 69.25 100 GLY A C 1
ATOM 795 O O . GLY A 1 100 ? -11.527 -19.235 3.180 1.00 69.25 100 GLY A O 1
ATOM 796 N N . ASP A 1 101 ? -10.301 -19.683 5.018 1.00 71.25 101 ASP A N 1
ATOM 797 C CA . ASP A 1 101 ? -10.815 -18.587 5.857 1.00 71.25 101 ASP A CA 1
ATOM 798 C C . ASP A 1 101 ? -10.035 -17.263 5.717 1.00 71.25 101 ASP A C 1
ATOM 800 O O . ASP A 1 101 ? -10.359 -16.262 6.375 1.00 71.25 101 ASP A O 1
ATOM 804 N N . ILE A 1 102 ? -8.998 -17.237 4.870 1.00 72.50 102 ILE A N 1
ATOM 805 C CA . ILE A 1 102 ? -8.096 -16.092 4.704 1.00 72.50 102 ILE A CA 1
ATOM 806 C C . ILE A 1 102 ? -8.387 -15.398 3.362 1.00 72.50 102 ILE A C 1
ATOM 808 O O . ILE A 1 102 ? -8.307 -16.036 2.308 1.00 72.50 102 ILE A O 1
ATOM 812 N N . PRO A 1 103 ? -8.740 -14.098 3.356 1.00 77.94 103 PRO A N 1
ATOM 813 C CA . PRO A 1 103 ? -8.833 -13.322 2.126 1.00 77.94 103 PRO A CA 1
ATOM 814 C C . PRO A 1 103 ? -7.425 -13.004 1.601 1.00 77.94 103 PRO A C 1
ATOM 816 O O . PRO A 1 103 ? -6.577 -12.503 2.333 1.00 77.94 103 PRO A O 1
ATOM 819 N N . VAL A 1 104 ? -7.181 -13.294 0.328 1.00 83.19 104 VAL A N 1
ATOM 820 C CA . VAL A 1 104 ? -5.885 -13.167 -0.344 1.00 83.19 104 VAL A CA 1
ATOM 821 C C . VAL A 1 104 ? -6.069 -12.370 -1.630 1.00 83.19 104 VAL A C 1
ATOM 823 O O . VAL A 1 104 ? -6.886 -12.729 -2.477 1.00 83.19 104 VAL A O 1
ATOM 826 N N . PHE A 1 105 ? -5.292 -11.312 -1.814 1.00 81.75 105 PHE A N 1
ATOM 827 C CA . PHE A 1 105 ? -5.153 -10.641 -3.097 1.00 81.75 105 PHE A CA 1
ATOM 828 C C . PHE A 1 105 ? -4.260 -11.475 -4.007 1.00 81.75 105 PHE A C 1
ATOM 830 O O . PHE A 1 105 ? -3.093 -11.718 -3.704 1.00 81.75 105 PHE A O 1
ATOM 837 N N . LYS A 1 106 ? -4.821 -11.940 -5.123 1.00 85.25 106 LYS A N 1
ATOM 838 C CA . LYS A 1 106 ? -4.060 -12.536 -6.213 1.00 85.25 106 LYS A CA 1
ATOM 839 C C . LYS A 1 106 ? -3.822 -11.450 -7.253 1.00 85.25 106 LYS A C 1
ATOM 841 O O . LYS A 1 106 ? -4.773 -10.981 -7.877 1.00 85.25 106 LYS A O 1
ATOM 846 N N . ILE A 1 107 ? -2.562 -11.084 -7.422 1.00 86.25 107 ILE A N 1
ATOM 847 C CA . ILE A 1 107 ? -2.117 -10.073 -8.373 1.00 86.25 107 ILE A CA 1
ATOM 848 C C . ILE A 1 107 ? -1.241 -10.789 -9.392 1.00 86.25 107 ILE A C 1
ATOM 850 O O . ILE A 1 107 ? -0.316 -11.510 -9.021 1.00 86.25 107 ILE A O 1
ATOM 854 N N . SER A 1 108 ? -1.560 -10.646 -10.669 1.00 83.56 108 SER A N 1
ATOM 855 C CA . SER A 1 108 ? -0.745 -11.172 -11.760 1.00 83.56 108 SER A CA 1
ATOM 856 C C . SER A 1 108 ? -0.540 -10.121 -12.824 1.00 83.56 108 SER A C 1
ATOM 858 O O . SER A 1 108 ? -1.377 -9.240 -13.030 1.00 83.56 108 SER A O 1
ATOM 860 N N . GLY A 1 109 ? 0.591 -10.246 -13.495 1.00 86.94 109 GLY A N 1
ATOM 861 C CA . GLY A 1 109 ? 1.004 -9.296 -14.493 1.00 86.94 109 GLY A CA 1
ATOM 862 C C . GLY A 1 109 ? 2.165 -9.808 -15.317 1.00 86.94 109 GLY A C 1
ATOM 863 O O . GLY A 1 109 ? 2.647 -10.934 -15.154 1.00 86.94 109 GLY A O 1
ATOM 864 N N . THR A 1 110 ? 2.622 -8.933 -16.190 1.00 81.06 110 THR A N 1
ATOM 865 C CA . THR A 1 110 ? 3.809 -9.125 -17.007 1.00 81.06 110 THR A CA 1
ATOM 866 C C . THR A 1 110 ? 4.900 -8.171 -16.547 1.00 81.06 110 THR A C 1
ATOM 868 O O . THR A 1 110 ? 4.646 -7.104 -15.982 1.00 81.06 110 THR A O 1
ATOM 871 N N . VAL A 1 111 ? 6.147 -8.596 -16.699 1.00 83.12 111 VAL A N 1
ATOM 872 C CA . VAL A 1 111 ? 7.319 -7.777 -16.410 1.00 83.12 111 VAL A CA 1
ATOM 873 C C . VAL A 1 111 ? 8.288 -7.869 -17.573 1.00 83.12 111 VAL A C 1
ATOM 875 O O . VAL A 1 111 ? 8.627 -8.957 -18.042 1.00 83.12 111 VAL A O 1
ATOM 878 N N . GLU A 1 112 ? 8.727 -6.708 -18.041 1.00 82.25 112 GLU A N 1
ATOM 879 C CA . GLU A 1 112 ? 9.761 -6.576 -19.055 1.00 82.25 112 GLU A CA 1
ATOM 880 C C . GLU A 1 112 ? 11.127 -6.572 -18.370 1.00 82.25 112 GLU A C 1
ATOM 882 O O . GLU A 1 112 ? 11.578 -5.564 -17.812 1.00 82.25 112 GLU A O 1
ATOM 887 N N . HIS A 1 113 ? 11.799 -7.717 -18.398 1.00 79.56 113 HIS A N 1
ATOM 888 C CA . HIS A 1 113 ? 13.140 -7.870 -17.854 1.00 79.56 113 HIS A CA 1
ATOM 889 C C . HIS A 1 113 ? 14.180 -7.641 -18.947 1.00 79.56 113 H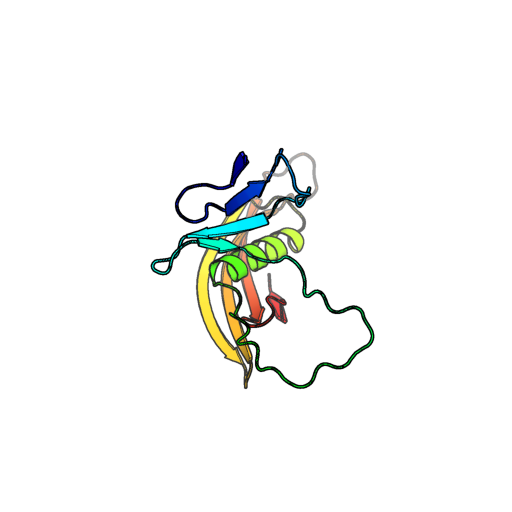IS A C 1
ATOM 891 O O . HIS A 1 113 ? 14.120 -8.233 -20.023 1.00 79.56 113 HIS A O 1
ATOM 897 N N . VAL A 1 114 ? 15.159 -6.775 -18.686 1.00 72.88 114 VAL A N 1
ATOM 898 C CA . VAL A 1 114 ? 16.307 -6.614 -19.581 1.00 72.88 114 VAL A CA 1
ATOM 899 C C . VAL A 1 114 ? 17.367 -7.634 -19.187 1.00 72.88 114 VAL A C 1
ATOM 901 O O . VAL A 1 114 ? 18.157 -7.423 -18.259 1.00 72.88 114 VAL A O 1
ATOM 904 N N . ALA A 1 115 ? 17.408 -8.739 -19.924 1.00 66.62 115 ALA A N 1
ATOM 905 C CA . ALA A 1 115 ? 18.474 -9.709 -19.807 1.00 66.62 115 ALA A CA 1
ATOM 906 C C . ALA A 1 115 ? 19.727 -9.142 -20.490 1.00 66.62 115 ALA A C 1
ATOM 908 O O . ALA A 1 115 ? 19.751 -8.901 -21.700 1.00 66.62 115 ALA A O 1
ATOM 909 N N . ARG A 1 116 ? 20.796 -8.932 -19.712 1.00 61.91 116 ARG A N 1
ATOM 910 C CA . ARG A 1 116 ? 22.144 -8.745 -20.262 1.00 61.91 116 ARG A CA 1
ATOM 911 C C . ARG A 1 116 ? 22.795 -10.118 -20.395 1.00 61.91 116 ARG A C 1
ATOM 913 O O . ARG A 1 116 ? 23.274 -10.641 -19.387 1.00 61.91 116 ARG A O 1
ATOM 920 N N . PRO A 1 117 ? 22.831 -10.731 -21.589 1.00 54.12 117 PRO A N 1
ATOM 921 C CA . PRO A 1 117 ? 23.695 -11.883 -21.787 1.00 54.12 117 PRO A CA 1
ATOM 922 C C . PRO A 1 117 ? 25.137 -11.406 -21.582 1.00 54.12 117 PRO A C 1
ATOM 924 O O . PRO A 1 117 ? 25.562 -10.443 -22.217 1.00 54.12 117 PRO A O 1
ATOM 927 N N . GLY A 1 118 ? 25.873 -12.027 -20.659 1.00 48.16 118 GLY A N 1
ATOM 928 C CA . GLY A 1 118 ? 27.255 -11.645 -20.365 1.00 48.16 118 GLY A CA 1
ATOM 929 C C . GLY A 1 118 ? 28.101 -11.547 -21.641 1.00 48.16 118 GLY A C 1
ATOM 930 O O . GLY A 1 118 ? 28.112 -12.471 -22.453 1.00 48.16 118 GLY A O 1
ATOM 931 N N . GLY A 1 119 ? 28.781 -10.411 -21.826 1.00 55.16 119 GLY A N 1
ATOM 932 C CA . GLY A 1 119 ? 29.674 -10.156 -22.959 1.00 55.16 119 GLY A CA 1
ATOM 933 C C . GLY A 1 119 ? 29.557 -8.735 -23.520 1.00 55.16 119 GLY A C 1
ATOM 934 O O . GLY A 1 119 ? 28.465 -8.205 -23.686 1.00 55.16 119 GLY A O 1
ATOM 935 N N . PHE A 1 120 ? 30.700 -8.132 -23.854 1.00 51.41 120 PHE A N 1
ATOM 936 C CA . PHE A 1 120 ? 30.881 -6.714 -24.219 1.00 51.41 120 PHE A CA 1
ATOM 937 C C . PHE A 1 120 ? 30.161 -6.238 -25.505 1.00 51.41 120 PHE A C 1
ATOM 939 O O . PHE A 1 120 ? 30.312 -5.085 -25.893 1.00 51.41 120 PHE A O 1
ATOM 946 N N . SER A 1 121 ? 29.409 -7.101 -26.200 1.00 51.62 121 SER A N 1
ATOM 947 C CA . SER A 1 121 ? 28.951 -6.844 -27.579 1.00 51.62 121 SER A CA 1
ATOM 948 C C . SER A 1 121 ? 27.529 -7.331 -27.908 1.00 51.62 121 SER A C 1
ATOM 950 O O . SER A 1 121 ? 27.062 -7.156 -29.033 1.00 51.62 121 SER A O 1
ATOM 952 N N . ARG A 1 122 ? 26.779 -7.918 -26.967 1.00 55.03 122 ARG A N 1
ATOM 953 C CA . ARG A 1 122 ? 25.419 -8.397 -27.272 1.00 55.03 122 ARG A CA 1
ATOM 954 C C . ARG A 1 122 ? 24.364 -7.328 -26.989 1.00 55.03 122 ARG A C 1
ATOM 956 O O . ARG A 1 122 ? 24.362 -6.721 -25.923 1.00 55.03 122 ARG A O 1
ATOM 963 N N . ARG A 1 123 ? 23.470 -7.118 -27.966 1.00 59.53 123 ARG A N 1
ATOM 964 C CA . ARG A 1 123 ? 22.289 -6.247 -27.843 1.00 59.53 123 ARG A CA 1
ATOM 965 C C . ARG A 1 123 ? 21.475 -6.669 -26.616 1.00 59.53 123 ARG A C 1
ATOM 967 O O . ARG A 1 123 ? 21.286 -7.863 -26.395 1.00 59.53 123 ARG A O 1
ATOM 974 N N . GLU A 1 124 ? 21.019 -5.691 -25.837 1.00 64.50 124 GLU A N 1
ATOM 975 C CA . GLU A 1 124 ? 20.104 -5.921 -24.717 1.00 64.50 124 GLU A CA 1
ATOM 976 C C . GLU A 1 124 ? 18.843 -6.629 -25.241 1.00 64.50 124 GLU A C 1
ATOM 978 O O . GLU A 1 124 ? 18.230 -6.169 -26.207 1.00 64.50 124 GLU A O 1
ATOM 983 N N . VAL A 1 125 ? 18.489 -7.770 -24.642 1.00 68.44 125 VAL A N 1
ATOM 984 C CA . VAL A 1 125 ? 17.277 -8.519 -24.997 1.00 68.44 125 VAL A CA 1
ATOM 985 C C . VAL A 1 125 ? 16.250 -8.269 -23.905 1.00 68.44 125 VAL A C 1
ATOM 987 O O . VAL A 1 125 ? 16.520 -8.496 -22.726 1.00 68.44 125 VAL A O 1
ATOM 990 N N . THR A 1 126 ? 15.082 -7.765 -24.294 1.00 70.56 126 THR A N 1
ATOM 991 C CA . THR A 1 126 ? 13.940 -7.630 -23.388 1.00 70.56 126 THR A CA 1
ATOM 992 C C . THR A 1 126 ? 13.166 -8.943 -23.395 1.00 70.56 126 THR A C 1
ATOM 994 O O . THR A 1 126 ? 12.651 -9.356 -24.431 1.00 70.56 126 THR A O 1
ATOM 997 N N . GLU A 1 127 ? 13.124 -9.612 -22.249 1.00 78.62 127 GLU A N 1
ATOM 998 C CA . GLU A 1 127 ? 12.355 -10.829 -22.018 1.00 78.62 127 GLU A CA 1
ATOM 999 C C . GLU A 1 127 ? 11.083 -10.456 -21.248 1.00 78.62 127 GLU A C 1
ATOM 1001 O O . GLU A 1 127 ? 11.152 -9.848 -20.179 1.00 78.62 127 GLU A O 1
ATOM 1006 N N . MET A 1 128 ? 9.915 -10.801 -21.791 1.00 79.25 128 MET A N 1
ATOM 1007 C CA . MET A 1 128 ? 8.653 -10.683 -21.062 1.00 79.25 128 MET A CA 1
ATOM 1008 C C . MET A 1 128 ? 8.457 -11.919 -20.191 1.00 79.25 128 MET A C 1
ATOM 1010 O O . MET A 1 128 ? 8.448 -13.042 -20.699 1.00 79.25 128 MET A O 1
ATOM 1014 N N . ARG A 1 129 ? 8.274 -11.715 -18.886 1.00 79.69 129 ARG A N 1
ATOM 1015 C CA . ARG A 1 129 ? 7.965 -12.786 -17.934 1.00 79.69 129 ARG A CA 1
ATOM 1016 C C . ARG A 1 129 ? 6.633 -12.547 -17.255 1.00 79.69 129 ARG A C 1
ATOM 1018 O O . ARG A 1 129 ? 6.268 -11.414 -16.953 1.00 79.69 129 ARG A O 1
ATOM 1025 N N . PHE A 1 130 ? 5.920 -13.636 -17.015 1.00 82.50 130 PHE A N 1
ATOM 1026 C CA . PHE A 1 130 ? 4.662 -13.614 -16.286 1.00 82.50 130 PHE A CA 1
ATOM 1027 C C . PHE A 1 130 ? 4.940 -13.810 -14.810 1.00 82.50 130 PHE A C 1
ATOM 1029 O O . PHE A 1 130 ? 5.603 -14.771 -14.424 1.00 82.50 130 PHE A O 1
ATOM 1036 N N . TRP A 1 131 ? 4.375 -12.939 -13.988 1.00 85.38 131 TRP A N 1
ATOM 1037 C CA . TRP A 1 131 ? 4.495 -13.036 -12.549 1.00 85.38 131 TRP A CA 1
ATOM 1038 C C . TRP A 1 131 ? 3.124 -13.117 -11.887 1.00 85.38 131 TRP A C 1
ATOM 1040 O O . TRP A 1 131 ? 2.084 -12.728 -12.423 1.00 85.38 131 TRP A O 1
ATOM 1050 N N . THR A 1 132 ? 3.102 -13.709 -10.704 1.00 83.00 132 THR A N 1
ATOM 1051 C CA . THR A 1 132 ? 1.919 -13.830 -9.866 1.00 83.00 132 THR A CA 1
ATOM 1052 C C . THR A 1 132 ? 2.339 -13.747 -8.410 1.00 83.00 132 THR A C 1
ATOM 1054 O O . THR A 1 132 ? 3.138 -14.556 -7.937 1.00 83.00 132 THR A O 1
ATOM 1057 N N . VAL A 1 133 ? 1.755 -12.802 -7.684 1.00 83.69 133 VAL A N 1
ATOM 1058 C CA . VAL A 1 133 ? 1.953 -12.612 -6.250 1.00 83.69 133 VAL A CA 1
ATOM 1059 C C . VAL A 1 133 ? 0.628 -12.835 -5.529 1.00 83.69 133 VAL A C 1
ATOM 1061 O O . VAL A 1 133 ? -0.441 -12.423 -5.980 1.00 83.69 133 VAL A O 1
ATOM 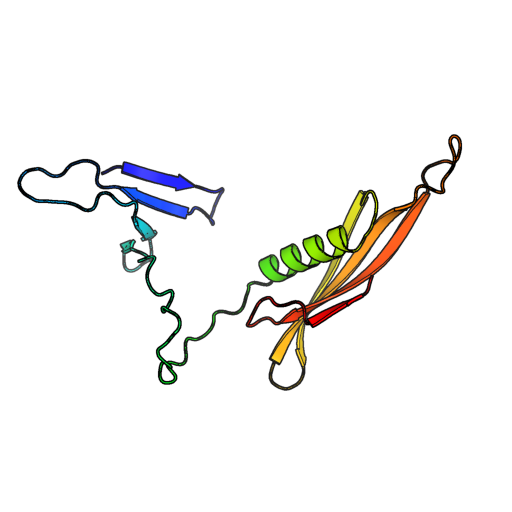1064 N N . GLN A 1 134 ? 0.701 -13.532 -4.402 1.00 83.06 134 GLN A N 1
ATOM 1065 C CA . GLN A 1 134 ? -0.404 -13.711 -3.473 1.00 83.06 134 GLN A CA 1
ATOM 1066 C C . GLN A 1 134 ? -0.086 -12.964 -2.186 1.00 83.06 134 GLN A C 1
ATOM 1068 O O . GLN A 1 134 ? 0.895 -13.285 -1.514 1.00 83.06 134 GLN A O 1
ATOM 1073 N N . VAL A 1 135 ? -0.924 -11.994 -1.839 1.00 80.81 135 VAL A N 1
ATOM 1074 C CA . VAL A 1 135 ? -0.780 -11.164 -0.641 1.00 80.81 135 VAL A CA 1
ATOM 1075 C C . VAL A 1 135 ? -1.969 -11.412 0.276 1.00 80.81 135 VAL A C 1
ATOM 1077 O O . VAL A 1 135 ? -3.114 -11.356 -0.160 1.00 80.81 135 VAL A O 1
ATOM 1080 N N . ASP A 1 136 ? -1.726 -11.695 1.549 1.00 80.50 136 ASP A N 1
ATOM 1081 C CA . ASP A 1 136 ? -2.780 -11.779 2.557 1.00 80.50 136 ASP A CA 1
ATOM 1082 C C . ASP A 1 136 ? -3.422 -10.399 2.752 1.00 80.50 136 ASP A C 1
ATOM 1084 O O . ASP A 1 136 ? -2.763 -9.446 3.169 1.00 80.50 136 ASP A O 1
ATOM 1088 N N . ALA A 1 137 ? -4.726 -10.300 2.497 1.00 76.69 137 ALA A N 1
ATOM 1089 C CA . ALA A 1 137 ? -5.468 -9.050 2.593 1.00 76.69 137 ALA A CA 1
ATOM 1090 C C . ALA A 1 137 ? -5.594 -8.539 4.037 1.00 76.69 137 ALA A C 1
ATOM 1092 O O . ALA A 1 137 ? -5.887 -7.368 4.249 1.00 76.69 137 ALA A O 1
ATOM 1093 N N . ARG A 1 138 ? -5.384 -9.389 5.053 1.00 76.88 138 ARG A N 1
ATOM 1094 C CA . ARG A 1 138 ? -5.471 -8.983 6.469 1.00 76.88 138 ARG A CA 1
ATOM 1095 C C . ARG A 1 138 ? -4.153 -8.508 7.054 1.00 76.88 138 ARG A C 1
ATOM 1097 O O . ARG A 1 138 ? -4.168 -7.768 8.033 1.00 76.88 138 ARG A O 1
ATOM 1104 N N . SER A 1 139 ? -3.033 -9.016 6.546 1.00 75.75 139 SER A N 1
ATOM 1105 C CA . SER A 1 139 ? -1.711 -8.769 7.131 1.00 75.75 139 SER A CA 1
ATOM 1106 C C . SER A 1 139 ? -0.737 -8.074 6.190 1.00 75.75 139 SER A C 1
ATOM 1108 O O . SER A 1 139 ? 0.314 -7.635 6.647 1.00 75.75 139 SER A O 1
ATOM 1110 N N . GLY A 1 140 ? -1.044 -8.008 4.893 1.00 74.50 140 GLY A N 1
ATOM 1111 C CA . GLY A 1 140 ? -0.122 -7.535 3.864 1.00 74.50 140 GLY A CA 1
ATOM 1112 C C . GLY A 1 140 ? 1.088 -8.438 3.649 1.00 74.50 140 GLY A C 1
ATOM 1113 O O . GLY A 1 140 ? 2.009 -8.075 2.923 1.00 74.50 140 GLY A O 1
ATOM 1114 N N . LYS A 1 141 ? 1.109 -9.626 4.263 1.00 78.06 141 LYS A N 1
ATOM 1115 C CA . LYS A 1 141 ? 2.190 -10.590 4.070 1.00 78.06 141 LYS A CA 1
ATOM 1116 C C . LYS A 1 141 ? 2.054 -11.282 2.728 1.00 78.06 141 LYS A C 1
ATOM 1118 O O . LYS A 1 141 ? 0.968 -11.685 2.320 1.00 78.06 141 LYS A O 1
ATOM 1123 N N . ILE A 1 142 ? 3.189 -11.495 2.085 1.00 80.25 142 ILE A N 1
ATOM 1124 C CA . ILE A 1 142 ? 3.258 -12.222 0.824 1.00 80.25 142 ILE A CA 1
ATOM 1125 C C . ILE A 1 142 ? 3.275 -13.706 1.140 1.00 80.25 142 ILE A C 1
ATOM 1127 O O . ILE A 1 142 ? 4.167 -14.201 1.825 1.00 80.25 142 ILE A O 1
ATOM 1131 N N . LEU A 1 143 ? 2.248 -14.396 0.664 1.00 79.94 143 LEU A N 1
ATOM 1132 C CA . LEU A 1 143 ? 2.065 -15.828 0.856 1.00 79.94 143 LEU A CA 1
ATOM 1133 C C . LEU A 1 143 ? 2.817 -16.620 -0.212 1.00 79.94 143 LEU A C 1
ATOM 1135 O O . LEU A 1 143 ? 3.380 -17.672 0.076 1.00 79.94 143 LEU A O 1
ATOM 1139 N N . ALA A 1 144 ? 2.829 -16.110 -1.443 1.00 78.50 144 ALA A N 1
ATOM 1140 C CA . ALA A 1 144 ? 3.520 -16.733 -2.559 1.00 78.50 144 ALA A CA 1
ATOM 1141 C C . ALA A 1 144 ? 3.928 -15.684 -3.594 1.00 78.50 144 ALA A C 1
ATOM 1143 O O . ALA A 1 144 ? 3.189 -14.738 -3.860 1.00 78.50 144 ALA A O 1
ATOM 1144 N N . CYS A 1 145 ? 5.086 -15.891 -4.209 1.00 82.06 145 CYS A N 1
ATOM 1145 C CA . CYS A 1 145 ? 5.568 -15.115 -5.341 1.00 82.06 145 CYS A CA 1
ATOM 1146 C C . CYS A 1 145 ? 6.082 -16.092 -6.399 1.00 82.06 145 CYS A C 1
ATOM 1148 O O . CYS A 1 145 ? 6.857 -16.997 -6.083 1.00 82.06 145 CYS A O 1
ATOM 1150 N N . ARG A 1 146 ? 5.612 -15.939 -7.635 1.00 79.06 146 ARG A N 1
ATOM 1151 C CA . ARG A 1 146 ? 6.057 -16.695 -8.804 1.00 79.06 146 ARG A CA 1
ATOM 1152 C C . ARG A 1 146 ? 6.386 -15.696 -9.900 1.00 79.06 146 ARG A C 1
ATOM 1154 O O . ARG A 1 146 ? 5.554 -14.844 -10.188 1.00 79.06 146 ARG A O 1
ATOM 1161 N N . VAL A 1 147 ? 7.580 -15.797 -10.466 1.00 76.75 147 VAL A N 1
ATOM 1162 C CA . VAL A 1 147 ? 8.151 -14.873 -11.453 1.00 76.75 147 VAL A CA 1
ATOM 1163 C C . VAL A 1 147 ? 8.881 -15.681 -12.520 1.00 76.75 147 VAL A C 1
ATOM 1165 O O . VAL A 1 147 ? 9.377 -16.774 -12.157 1.00 76.75 147 VAL A O 1
#

Radius of gyration: 22.62 Å; chains: 1; bounding box: 49×52×59 Å

Sequence (147 aa):
IVLYYEGDGLTRTRALEVRKMRGTDHSDYMSFFDITDEGIRTVKLEEVPAPGERPKKVEKKREGISLEQAEMAAEHIVTQHMRGRVRGLTIETSGMKKLGDIPVFKISGTVEHVARPGGFSRREVTEMRFWTVQVDARSGKILACRV